Protein AF-A0A969MXQ2-F1 (afdb_monomer_lite)

Structure (mmCIF, N/CA/C/O backbone):
data_AF-A0A969MXQ2-F1
#
_entry.id   AF-A0A969MXQ2-F1
#
loop_
_atom_site.group_PDB
_atom_site.id
_atom_site.type_symbol
_atom_site.label_atom_id
_atom_site.label_alt_id
_atom_site.label_comp_id
_atom_site.label_asym_id
_atom_site.label_entity_id
_atom_site.label_seq_id
_atom_site.pdbx_PDB_ins_code
_atom_site.Cartn_x
_atom_site.Cartn_y
_atom_site.Cartn_z
_atom_site.occupancy
_atom_site.B_iso_or_equiv
_atom_site.auth_seq_id
_atom_site.auth_comp_id
_atom_site.auth_asym_id
_atom_site.auth_atom_id
_atom_site.pdbx_PDB_model_num
ATOM 1 N N . MET A 1 1 ? 7.404 -25.102 -15.238 1.00 34.00 1 MET A N 1
ATOM 2 C CA . MET A 1 1 ? 7.488 -23.907 -16.103 1.00 34.00 1 MET A CA 1
ATOM 3 C C . MET A 1 1 ? 8.087 -22.786 -15.273 1.00 34.00 1 MET A C 1
ATOM 5 O O . MET A 1 1 ? 7.446 -22.362 -14.325 1.00 34.00 1 MET A O 1
ATOM 9 N N . LEU A 1 2 ? 9.342 -22.403 -15.536 1.00 39.50 2 LEU A N 1
ATOM 10 C CA . LEU A 1 2 ? 10.005 -21.314 -14.815 1.00 39.50 2 LEU A CA 1
ATOM 11 C C . LEU A 1 2 ? 9.360 -19.987 -15.226 1.00 39.50 2 LEU A C 1
ATOM 13 O O . LEU A 1 2 ? 9.472 -19.580 -16.383 1.00 39.50 2 LEU A O 1
ATOM 17 N N . THR A 1 3 ? 8.680 -19.322 -14.297 1.00 46.22 3 THR A N 1
ATOM 18 C CA . THR A 1 3 ? 8.230 -17.943 -14.477 1.00 46.22 3 THR A CA 1
ATOM 19 C C . THR A 1 3 ? 9.468 -17.057 -14.570 1.00 46.22 3 THR A C 1
ATOM 21 O O . THR A 1 3 ? 10.109 -16.738 -13.572 1.00 46.22 3 THR A O 1
ATOM 24 N N . LYS A 1 4 ? 9.850 -16.694 -15.798 1.00 45.25 4 LYS A N 1
ATOM 25 C CA . LYS A 1 4 ? 10.798 -15.608 -16.052 1.00 45.25 4 LYS A CA 1
ATOM 26 C C . LYS A 1 4 ? 10.173 -14.334 -15.489 1.00 45.25 4 LYS A C 1
ATOM 28 O O . LYS A 1 4 ? 9.334 -13.730 -16.149 1.00 45.25 4 LYS A O 1
ATOM 33 N N . HIS A 1 5 ? 10.544 -13.945 -14.274 1.00 55.03 5 HIS A N 1
ATOM 34 C CA . HIS A 1 5 ? 10.285 -12.587 -13.819 1.00 55.03 5 HIS A CA 1
ATOM 35 C C . HIS A 1 5 ? 11.086 -11.665 -14.743 1.00 55.03 5 HIS A C 1
ATOM 37 O O . HIS A 1 5 ? 12.306 -11.840 -14.840 1.00 55.03 5 HIS A O 1
ATOM 43 N N . PRO A 1 6 ? 10.446 -10.757 -15.500 1.00 60.25 6 PRO A N 1
ATOM 44 C CA . PRO A 1 6 ? 11.202 -9.778 -16.259 1.00 60.25 6 PRO A CA 1
ATOM 45 C C . PRO A 1 6 ? 12.076 -9.009 -15.268 1.00 60.25 6 PRO A C 1
ATOM 47 O O . PRO A 1 6 ? 11.621 -8.651 -14.182 1.00 60.25 6 PRO A O 1
ATOM 50 N N . ALA A 1 7 ? 13.347 -8.803 -15.614 1.00 65.94 7 ALA A N 1
ATOM 51 C CA . ALA A 1 7 ? 14.198 -7.908 -14.850 1.00 65.94 7 ALA A CA 1
ATOM 52 C C . ALA A 1 7 ? 13.504 -6.541 -14.827 1.00 65.94 7 ALA A C 1
ATOM 54 O O . ALA A 1 7 ? 13.352 -5.918 -15.880 1.00 65.94 7 ALA A O 1
ATOM 55 N N . TYR A 1 8 ? 13.022 -6.128 -13.653 1.00 65.81 8 TYR A N 1
ATOM 56 C CA . TYR A 1 8 ? 12.357 -4.843 -13.494 1.00 65.81 8 TYR A CA 1
ATOM 57 C C . TYR A 1 8 ? 13.290 -3.743 -13.985 1.00 65.81 8 TYR A C 1
ATOM 59 O O . TYR A 1 8 ? 14.465 -3.681 -13.608 1.00 65.81 8 TYR A O 1
ATOM 67 N N . LYS A 1 9 ? 12.768 -2.862 -14.835 1.00 82.12 9 LYS A N 1
ATOM 68 C CA . LYS A 1 9 ? 13.515 -1.681 -15.251 1.00 82.12 9 LYS A CA 1
ATOM 69 C C . LYS A 1 9 ? 13.737 -0.801 -14.019 1.00 82.12 9 LYS A C 1
ATOM 71 O O . LYS A 1 9 ? 12.845 -0.712 -13.174 1.00 82.12 9 LYS A O 1
ATOM 76 N N . PRO A 1 10 ? 14.859 -0.068 -13.930 1.00 83.81 10 PRO A N 1
ATOM 77 C CA . PRO A 1 10 ? 15.109 0.840 -12.809 1.00 83.81 10 PRO A CA 1
ATOM 78 C C . PRO A 1 10 ? 13.946 1.806 -12.530 1.00 83.81 10 PRO A C 1
ATOM 80 O O . PRO A 1 10 ? 13.630 2.077 -11.377 1.00 83.81 10 PRO A O 1
ATOM 83 N N . ALA A 1 11 ? 13.256 2.264 -13.580 1.00 83.88 11 ALA A N 1
ATOM 84 C CA . ALA A 1 11 ? 12.076 3.118 -13.464 1.00 83.88 11 ALA A CA 1
ATOM 85 C C . ALA A 1 11 ? 10.882 2.432 -12.770 1.00 83.88 11 ALA A C 1
ATOM 87 O O . ALA A 1 11 ? 10.165 3.077 -12.013 1.00 83.88 11 ALA A O 1
ATOM 88 N N . GLU A 1 12 ? 10.676 1.135 -12.999 1.00 83.50 12 GLU A N 1
ATOM 89 C CA . GLU A 1 12 ? 9.586 0.368 -12.384 1.00 83.50 12 GLU A CA 1
ATOM 90 C C . GLU A 1 12 ? 9.884 0.083 -10.908 1.00 83.50 12 GLU A C 1
ATOM 92 O O . GLU A 1 12 ? 8.995 0.200 -10.068 1.00 83.50 12 GLU A O 1
ATOM 97 N N . ILE A 1 13 ? 11.149 -0.206 -10.577 1.00 86.25 13 ILE A N 1
ATOM 98 C CA . ILE A 1 13 ? 11.603 -0.333 -9.182 1.00 86.25 13 ILE A CA 1
ATOM 99 C C . ILE A 1 13 ? 11.400 0.994 -8.454 1.00 86.25 13 ILE A C 1
ATOM 101 O O . ILE A 1 13 ? 10.854 1.021 -7.355 1.00 86.25 13 ILE A O 1
ATOM 105 N N . GLN A 1 14 ? 11.797 2.103 -9.080 1.00 88.12 14 GLN A N 1
ATOM 106 C CA . GLN A 1 14 ? 11.620 3.430 -8.506 1.00 88.12 14 GLN A CA 1
ATOM 107 C C . GLN A 1 14 ? 10.137 3.747 -8.272 1.00 88.12 14 GLN A C 1
ATOM 109 O O . GLN A 1 14 ? 9.780 4.194 -7.184 1.00 88.12 14 GLN A O 1
ATOM 114 N N . ALA A 1 15 ? 9.264 3.460 -9.242 1.00 87.56 15 ALA A N 1
ATOM 115 C CA . ALA A 1 15 ? 7.821 3.647 -9.094 1.00 87.56 15 ALA A CA 1
ATOM 116 C C . ALA A 1 15 ? 7.238 2.792 -7.952 1.00 87.56 15 ALA A C 1
ATOM 118 O O . ALA A 1 15 ? 6.446 3.288 -7.149 1.00 87.56 15 ALA A O 1
ATOM 119 N N . ALA A 1 16 ? 7.677 1.536 -7.822 1.00 89.44 16 ALA A N 1
ATOM 120 C CA . ALA A 1 16 ? 7.277 0.656 -6.727 1.00 89.44 16 ALA A CA 1
ATOM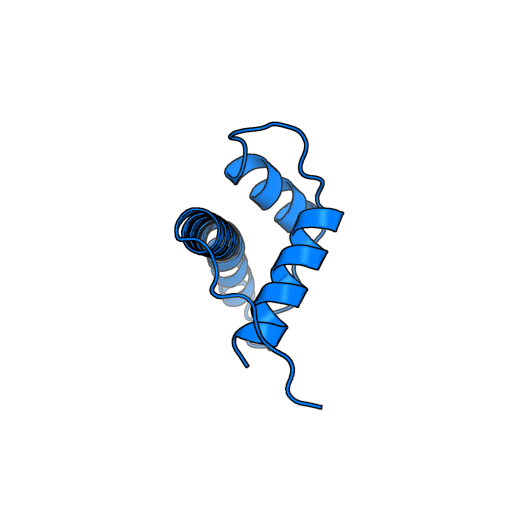 121 C C . ALA A 1 16 ? 7.747 1.179 -5.357 1.00 89.44 16 ALA A C 1
ATOM 123 O O . ALA A 1 16 ? 6.970 1.208 -4.402 1.00 89.44 16 ALA A O 1
ATOM 124 N N . CYS A 1 17 ? 8.993 1.651 -5.258 1.00 90.81 17 CYS A N 1
ATOM 125 C CA . CYS A 1 17 ? 9.527 2.273 -4.046 1.00 90.81 17 CYS A CA 1
ATOM 126 C C . CYS A 1 17 ? 8.749 3.541 -3.661 1.00 90.81 17 CYS A C 1
ATOM 128 O O . CYS A 1 17 ? 8.450 3.750 -2.481 1.00 90.81 17 CYS A O 1
ATOM 130 N N . GLU A 1 18 ? 8.393 4.376 -4.641 1.00 91.44 18 GLU A N 1
ATOM 131 C CA . GLU A 1 18 ? 7.565 5.571 -4.440 1.00 91.44 18 GLU A CA 1
ATOM 132 C C . GLU A 1 18 ? 6.167 5.193 -3.923 1.00 91.44 18 GLU A C 1
ATOM 134 O O . GLU A 1 18 ? 5.682 5.799 -2.964 1.00 91.44 18 GLU A O 1
ATOM 139 N N . LEU A 1 19 ? 5.546 4.149 -4.485 1.00 91.75 19 LEU A N 1
ATOM 140 C CA . LEU A 1 19 ? 4.243 3.640 -4.041 1.00 91.75 19 LEU A CA 1
ATOM 141 C C . LEU A 1 19 ? 4.274 3.126 -2.600 1.00 91.75 19 LEU A C 1
ATOM 143 O O . LEU A 1 19 ? 3.439 3.516 -1.781 1.00 91.75 19 LEU A O 1
ATOM 147 N N . ILE A 1 20 ? 5.257 2.288 -2.269 1.00 92.38 20 ILE A N 1
ATOM 148 C CA . ILE A 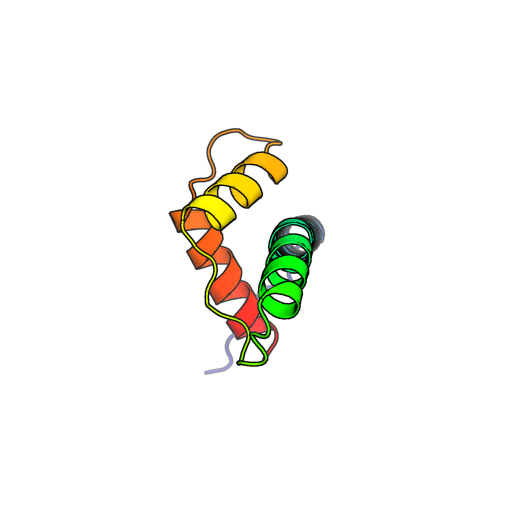1 20 ? 5.424 1.736 -0.920 1.00 92.38 20 ILE A CA 1
ATOM 149 C C . ILE A 1 20 ? 5.679 2.860 0.094 1.00 92.38 20 ILE A C 1
ATOM 151 O O . ILE A 1 20 ? 5.102 2.864 1.185 1.00 92.38 20 ILE A O 1
ATOM 155 N N . SER A 1 21 ? 6.489 3.856 -0.271 1.00 92.38 21 SER A N 1
ATOM 156 C CA . SER A 1 21 ? 6.760 5.016 0.583 1.00 92.38 21 SER A CA 1
ATOM 157 C C . SER A 1 21 ? 5.492 5.830 0.860 1.00 92.38 21 SER A C 1
ATOM 159 O O . SER A 1 21 ? 5.207 6.143 2.019 1.00 92.38 21 SER A O 1
ATOM 161 N N . ALA A 1 22 ? 4.690 6.113 -0.173 1.00 91.62 22 ALA A N 1
ATOM 162 C CA . ALA A 1 22 ? 3.414 6.815 -0.030 1.00 91.62 22 ALA A CA 1
ATOM 163 C C . ALA A 1 22 ? 2.420 6.025 0.839 1.00 91.62 22 ALA A C 1
ATOM 165 O O . ALA A 1 22 ? 1.779 6.593 1.729 1.00 91.62 22 ALA A O 1
ATOM 166 N N . TYR A 1 23 ? 2.342 4.703 0.647 1.00 93.25 23 TYR A N 1
ATOM 167 C CA . TYR A 1 23 ? 1.555 3.815 1.501 1.00 93.25 23 TYR A CA 1
ATOM 168 C C . TYR A 1 23 ? 1.970 3.935 2.971 1.00 93.25 23 TYR A C 1
ATOM 170 O O . TYR A 1 23 ? 1.127 4.211 3.828 1.00 93.25 23 TYR A O 1
ATOM 178 N N . HIS A 1 24 ? 3.263 3.809 3.283 1.00 91.56 24 HIS A N 1
ATOM 179 C CA . HIS A 1 24 ? 3.743 3.911 4.662 1.00 91.56 24 HIS A CA 1
ATOM 180 C C . HIS A 1 24 ? 3.511 5.290 5.278 1.00 91.56 24 HIS A C 1
ATOM 182 O O . HIS A 1 24 ? 3.206 5.371 6.469 1.00 91.56 24 HIS A O 1
ATOM 188 N N . GLN A 1 25 ? 3.617 6.366 4.499 1.00 91.00 25 GLN A N 1
ATOM 189 C CA . GLN A 1 25 ? 3.356 7.721 4.977 1.00 91.00 25 GLN A CA 1
ATOM 190 C C . GLN A 1 25 ? 1.908 7.884 5.461 1.00 91.00 25 GLN A C 1
ATOM 192 O O . GLN A 1 25 ? 1.678 8.400 6.558 1.00 91.00 25 GLN A O 1
ATOM 197 N N . VAL A 1 26 ? 0.937 7.410 4.675 1.00 90.62 26 VAL A N 1
ATOM 198 C CA . VAL A 1 26 ? -0.487 7.465 5.042 1.00 90.62 26 VAL A CA 1
ATOM 199 C C . VAL A 1 26 ? -0.779 6.507 6.197 1.00 90.62 26 VAL A C 1
ATOM 201 O O . VAL A 1 26 ? -1.384 6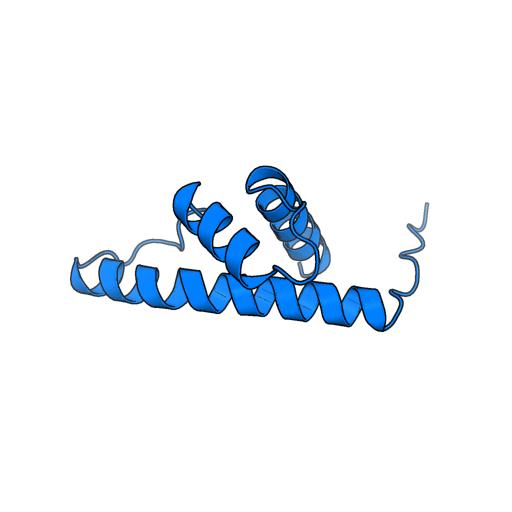.889 7.199 1.00 90.62 26 VAL A O 1
ATOM 204 N N . TYR A 1 27 ? -0.293 5.274 6.094 1.00 89.50 27 TYR A N 1
ATOM 205 C CA . TYR A 1 27 ? -0.638 4.203 7.018 1.00 89.50 27 TYR A CA 1
ATOM 206 C C . TYR A 1 27 ? -0.019 4.382 8.411 1.00 89.50 27 TYR A C 1
ATOM 208 O O . TYR A 1 27 ? -0.669 4.125 9.425 1.00 89.50 27 TYR A O 1
ATOM 216 N N . ARG A 1 28 ? 1.224 4.878 8.500 1.00 87.19 28 ARG A N 1
ATOM 217 C CA . ARG A 1 28 ? 1.912 5.096 9.783 1.00 87.19 28 ARG A CA 1
ATOM 218 C C . ARG A 1 28 ? 1.179 6.109 10.654 1.00 87.19 28 ARG A C 1
ATOM 220 O O . ARG A 1 28 ? 1.057 5.892 11.859 1.00 87.19 28 ARG A O 1
ATOM 227 N N . ARG A 1 29 ? 0.684 7.197 10.058 1.00 84.31 29 ARG A N 1
ATOM 228 C CA . ARG A 1 29 ? -0.088 8.218 10.775 1.00 84.31 29 ARG A CA 1
ATOM 229 C C . ARG A 1 29 ? -1.351 7.616 11.387 1.00 84.31 29 ARG A C 1
ATOM 231 O O . ARG A 1 29 ? -1.637 7.838 12.560 1.00 84.31 29 ARG A O 1
ATOM 238 N N . ASP A 1 30 ? -2.071 6.826 10.605 1.00 83.69 30 ASP A N 1
ATOM 239 C CA . ASP A 1 30 ? -3.361 6.283 11.016 1.00 83.69 30 ASP A CA 1
ATOM 240 C C . ASP A 1 30 ? -3.182 5.136 12.039 1.00 83.69 30 ASP A C 1
ATOM 242 O O . ASP A 1 30 ? -3.938 5.042 13.007 1.00 83.69 30 ASP A O 1
ATOM 246 N N . LEU A 1 31 ? -2.110 4.337 11.935 1.00 86.38 31 LEU A N 1
ATOM 247 C CA . LEU A 1 31 ? -1.734 3.358 12.967 1.00 86.38 31 LEU A CA 1
ATOM 248 C C . LEU A 1 31 ? -1.435 4.001 14.324 1.00 86.38 31 LEU A C 1
ATOM 250 O O . LEU A 1 31 ? -1.801 3.438 15.357 1.00 86.38 31 LEU A O 1
ATOM 254 N N . ILE A 1 32 ? -0.766 5.158 14.350 1.00 87.19 32 ILE A N 1
ATOM 255 C CA . ILE A 1 32 ? -0.516 5.883 15.604 1.00 87.19 32 ILE A CA 1
ATOM 256 C C . ILE A 1 32 ? -1.854 6.254 16.253 1.00 87.19 32 ILE A C 1
ATOM 258 O O . ILE A 1 32 ? -2.046 6.001 17.441 1.00 87.19 32 ILE A O 1
ATOM 262 N N . GLN A 1 33 ? -2.812 6.758 15.468 1.00 86.69 33 GLN A N 1
ATOM 263 C CA . GLN A 1 33 ? -4.150 7.092 15.965 1.00 86.69 33 GLN A CA 1
ATOM 264 C C . GLN A 1 33 ? -4.900 5.862 16.501 1.00 86.69 33 GLN A C 1
ATOM 266 O O . GLN A 1 33 ? -5.525 5.940 17.560 1.00 86.69 33 GLN A O 1
ATOM 271 N N . LEU A 1 34 ? -4.809 4.716 15.819 1.00 86.75 34 LEU A N 1
ATOM 272 C CA . LEU A 1 34 ? -5.401 3.456 16.281 1.00 86.75 34 LEU A CA 1
ATOM 273 C C . LEU A 1 34 ? -4.789 2.986 17.609 1.00 86.75 34 LEU A C 1
ATOM 275 O O . LEU A 1 34 ? -5.520 2.614 18.528 1.00 86.75 34 LEU A O 1
ATOM 279 N N . ARG A 1 35 ? -3.463 3.076 17.757 1.00 88.56 35 ARG A N 1
ATOM 280 C CA . ARG A 1 35 ? -2.771 2.721 19.007 1.00 88.56 35 ARG A CA 1
ATOM 281 C C . ARG A 1 35 ? -3.150 3.644 20.162 1.00 88.56 35 ARG A C 1
ATOM 283 O O . ARG A 1 35 ? -3.364 3.161 21.270 1.00 88.56 35 ARG A O 1
ATOM 290 N N . CYS A 1 36 ? -3.321 4.945 19.911 1.00 89.44 36 CYS A N 1
ATOM 291 C CA . CYS A 1 36 ? -3.855 5.878 20.911 1.00 89.44 36 CYS A CA 1
ATOM 292 C C . CYS A 1 36 ? -5.265 5.480 21.379 1.00 89.44 36 CYS A C 1
ATOM 294 O O . CYS A 1 36 ? -5.613 5.689 22.538 1.00 89.44 36 CYS A O 1
ATOM 296 N N . ARG A 1 37 ? -6.058 4.846 20.507 1.00 88.31 37 ARG A N 1
ATOM 297 C CA . ARG A 1 37 ? -7.378 4.276 20.828 1.00 88.31 37 ARG A CA 1
ATOM 298 C C . ARG A 1 37 ? -7.310 2.858 21.414 1.00 88.31 37 ARG A C 1
ATOM 300 O O . ARG A 1 37 ? -8.334 2.188 21.490 1.00 88.31 37 ARG A O 1
ATOM 307 N N . LYS A 1 38 ? -6.126 2.404 21.846 1.00 89.38 38 LYS A N 1
ATOM 308 C CA . LYS A 1 38 ? -5.855 1.068 22.410 1.00 89.38 38 LYS A CA 1
ATOM 309 C C . LYS A 1 38 ? -6.107 -0.101 21.446 1.00 89.38 38 LYS A C 1
ATOM 311 O O . LYS A 1 38 ? -6.315 -1.228 21.889 1.00 89.38 38 LYS A O 1
ATOM 316 N N . TYR A 1 39 ? -6.061 0.132 20.134 1.00 86.38 39 TYR A N 1
ATOM 317 C CA . TYR A 1 39 ? -6.058 -0.954 19.158 1.00 86.38 39 TYR A CA 1
ATOM 318 C C . TYR A 1 39 ? -4.641 -1.525 19.003 1.00 86.38 39 TYR A C 1
ATOM 320 O O . TYR A 1 39 ? -3.726 -0.827 18.562 1.00 86.38 39 TYR A O 1
ATOM 328 N N . PHE A 1 40 ? -4.479 -2.806 19.339 1.00 83.75 40 PHE A N 1
ATOM 329 C CA . PHE A 1 40 ? -3.221 -3.562 19.219 1.00 83.75 40 PHE A CA 1
ATOM 330 C C . PHE A 1 40 ? -3.357 -4.785 18.297 1.00 83.75 40 PHE A C 1
ATOM 332 O O . PHE A 1 40 ? -2.561 -5.718 18.374 1.00 83.75 40 PHE A O 1
ATOM 339 N N . GLY A 1 41 ? -4.390 -4.801 17.451 1.00 83.62 41 GLY A N 1
ATOM 340 C CA . GLY A 1 41 ? -4.602 -5.864 16.475 1.00 83.62 41 GLY A CA 1
ATOM 341 C C . GLY A 1 41 ? -3.605 -5.821 15.316 1.00 83.62 41 GLY A C 1
ATOM 342 O O . GLY A 1 41 ? -2.721 -4.964 15.244 1.00 83.62 41 GLY A O 1
ATOM 343 N N . GLN A 1 42 ? -3.772 -6.763 14.388 1.00 81.19 42 GLN A N 1
ATOM 344 C CA . GLN A 1 42 ? -3.014 -6.780 13.139 1.00 81.19 42 GLN A CA 1
ATOM 345 C C . GLN A 1 42 ? -3.294 -5.523 12.309 1.00 81.19 42 GLN A C 1
ATOM 347 O O . GLN A 1 42 ? -4.336 -4.889 12.447 1.00 81.19 42 GLN A O 1
ATOM 352 N N . CYS A 1 43 ? -2.362 -5.175 11.426 1.00 78.06 43 CYS A N 1
ATOM 353 C CA . CYS A 1 43 ? -2.527 -4.076 10.482 1.00 78.06 43 CYS A CA 1
ATOM 354 C C . CYS A 1 43 ? -3.794 -4.288 9.622 1.00 78.06 43 CYS A C 1
ATOM 356 O O . CYS A 1 43 ? -3.811 -5.228 8.824 1.00 78.06 43 CYS A O 1
ATOM 358 N N . PRO A 1 44 ? -4.849 -3.453 9.755 1.00 83.44 44 PRO A N 1
ATOM 359 C CA . PRO A 1 44 ? -6.035 -3.570 8.911 1.00 83.44 44 PRO A CA 1
ATOM 360 C C . PRO A 1 44 ? -5.718 -3.277 7.433 1.00 83.44 44 PRO A C 1
ATOM 362 O O . PRO A 1 44 ? -4.789 -2.520 7.141 1.00 83.44 44 PRO A O 1
ATOM 365 N N . PRO A 1 45 ? -6.497 -3.816 6.481 1.00 85.88 45 PRO A N 1
ATOM 366 C CA . PRO A 1 45 ? -6.360 -3.440 5.077 1.00 85.88 45 PRO A CA 1
ATOM 367 C C . PRO A 1 45 ? -6.582 -1.926 4.887 1.00 85.88 45 PRO A C 1
ATOM 369 O O . PRO A 1 45 ? -7.341 -1.322 5.653 1.00 85.88 45 PRO A O 1
ATOM 372 N N . PRO A 1 46 ? -5.940 -1.298 3.884 1.00 89.69 46 PRO A N 1
ATOM 373 C CA . PRO A 1 46 ? -6.104 0.128 3.637 1.00 89.69 46 PRO A CA 1
ATOM 374 C C . PRO A 1 46 ? -7.552 0.464 3.256 1.00 89.69 46 PRO A C 1
ATOM 376 O O . PRO A 1 46 ? -8.171 -0.222 2.442 1.00 89.69 46 PRO A O 1
ATOM 379 N N . THR A 1 47 ? -8.092 1.535 3.834 1.00 91.88 47 THR A N 1
ATOM 380 C CA . THR A 1 47 ? -9.438 2.032 3.517 1.00 91.88 47 THR A CA 1
ATOM 381 C C . THR A 1 47 ? -9.455 2.790 2.190 1.00 91.88 47 THR A C 1
ATOM 383 O O . THR A 1 47 ? -8.421 3.261 1.712 1.00 91.88 47 THR A O 1
ATOM 386 N N . PHE A 1 48 ? -10.641 2.980 1.604 1.00 91.94 48 PHE A N 1
ATOM 387 C CA . PHE A 1 48 ? -10.795 3.760 0.369 1.00 91.94 48 PHE A CA 1
ATOM 388 C C . PHE A 1 48 ? -10.214 5.180 0.486 1.00 91.94 48 PHE A C 1
ATOM 390 O O . PHE A 1 48 ? -9.497 5.627 -0.405 1.00 91.94 48 PHE A O 1
ATOM 397 N N . GLU A 1 49 ? -10.440 5.865 1.611 1.00 91.44 49 GLU A N 1
ATOM 398 C CA . GLU A 1 49 ? -9.861 7.193 1.859 1.00 91.44 49 GLU A CA 1
ATOM 399 C C . GLU A 1 49 ? -8.329 7.169 1.904 1.00 91.44 49 GLU A C 1
ATOM 401 O O . GLU A 1 49 ? -7.670 8.091 1.422 1.00 91.44 49 GLU A O 1
ATOM 406 N N . GLN A 1 50 ? -7.741 6.123 2.491 1.00 91.12 50 GLN A N 1
ATOM 407 C CA . GLN A 1 50 ? -6.289 5.963 2.525 1.00 91.12 50 GLN A CA 1
ATOM 408 C C . GLN A 1 50 ? -5.741 5.742 1.117 1.00 91.12 50 GLN A C 1
ATOM 410 O O . GLN A 1 50 ? -4.780 6.403 0.735 1.00 91.12 50 GLN A O 1
ATOM 415 N N . LEU A 1 51 ? -6.390 4.889 0.323 1.00 93.12 51 LEU A N 1
ATOM 416 C CA . LEU A 1 51 ? -6.038 4.660 -1.079 1.00 93.12 51 LEU A CA 1
ATOM 417 C C . LEU A 1 51 ? -6.147 5.946 -1.909 1.00 93.12 51 LEU A C 1
ATOM 419 O O . LEU A 1 51 ? -5.262 6.235 -2.710 1.00 93.12 51 LEU A O 1
ATOM 423 N N . GLN A 1 52 ? -7.172 6.765 -1.668 1.00 91.62 52 GLN A N 1
ATOM 424 C CA . GLN A 1 52 ? -7.327 8.066 -2.317 1.00 91.62 52 GLN A CA 1
ATOM 425 C C . GLN A 1 52 ? -6.206 9.044 -1.939 1.00 91.62 52 GLN A C 1
ATOM 427 O O . GLN A 1 52 ? -5.681 9.744 -2.804 1.00 91.62 52 GLN A O 1
ATOM 432 N N . ARG A 1 53 ? -5.787 9.077 -0.666 1.00 91.31 53 ARG A N 1
ATOM 433 C CA . ARG A 1 53 ? -4.632 9.885 -0.233 1.00 91.31 53 ARG A CA 1
ATOM 434 C C . ARG A 1 53 ? -3.332 9.397 -0.869 1.00 91.31 53 ARG A C 1
ATOM 436 O O . ARG A 1 53 ? -2.525 10.223 -1.274 1.00 91.31 53 ARG A O 1
ATOM 443 N N . ILE A 1 54 ? -3.137 8.083 -0.983 1.00 91.56 54 ILE A N 1
ATOM 444 C CA . ILE A 1 54 ? -1.960 7.503 -1.644 1.00 91.56 54 ILE A CA 1
ATOM 445 C C . ILE A 1 54 ? -1.943 7.886 -3.128 1.00 91.56 54 ILE A C 1
ATOM 447 O O . ILE A 1 54 ? -0.922 8.372 -3.606 1.00 91.56 54 ILE A O 1
ATOM 451 N N . ALA A 1 55 ? -3.075 7.762 -3.828 1.00 89.81 55 ALA A N 1
ATOM 452 C CA . ALA A 1 55 ? -3.206 8.205 -5.217 1.00 89.81 55 ALA A CA 1
ATOM 453 C C . ALA A 1 55 ? -2.844 9.692 -5.378 1.00 89.81 55 ALA A C 1
ATOM 455 O O . ALA A 1 55 ? -2.115 10.062 -6.294 1.00 89.81 55 ALA A O 1
ATOM 456 N N . HIS A 1 56 ? -3.277 10.539 -4.439 1.00 88.25 56 HIS A N 1
ATOM 457 C CA . HIS A 1 56 ? -2.927 11.958 -4.437 1.00 88.25 56 HIS A CA 1
ATOM 458 C C . HIS A 1 56 ? -1.432 12.220 -4.182 1.00 88.25 56 HIS A C 1
ATOM 460 O O . HIS A 1 56 ? -0.875 13.154 -4.744 1.00 88.25 56 HIS A O 1
ATOM 466 N N . LEU A 1 57 ? -0.756 11.408 -3.365 1.00 87.44 57 LEU A N 1
ATOM 467 C CA . LEU A 1 57 ? 0.692 11.527 -3.142 1.00 87.44 57 LEU A CA 1
ATOM 468 C C . LEU A 1 57 ? 1.518 11.042 -4.340 1.00 87.44 57 LEU A C 1
ATOM 470 O O . LEU A 1 57 ? 2.636 11.504 -4.547 1.00 87.44 57 LEU A O 1
ATOM 474 N N . GLN A 1 58 ? 0.963 10.137 -5.144 1.00 81.75 58 GLN A N 1
ATOM 475 C CA . GLN A 1 58 ? 1.593 9.624 -6.358 1.00 81.75 58 GLN A CA 1
ATOM 476 C C . GLN A 1 58 ? 1.462 10.550 -7.573 1.00 81.75 58 GLN A C 1
ATOM 478 O O . GLN A 1 58 ? 1.957 10.203 -8.646 1.00 81.75 58 GLN A O 1
ATOM 483 N N . ASN A 1 59 ? 0.812 11.713 -7.439 1.00 66.94 59 ASN A N 1
ATOM 484 C CA . ASN A 1 59 ? 0.440 12.585 -8.554 1.00 66.94 59 ASN A CA 1
ATOM 485 C C . ASN A 1 59 ? 1.622 13.251 -9.276 1.00 66.94 59 ASN A C 1
ATOM 487 O O . ASN A 1 59 ? 1.839 14.458 -9.209 1.00 66.94 59 ASN A O 1
ATOM 491 N N . LYS A 1 60 ? 2.338 12.454 -10.068 1.00 59.03 60 LYS A N 1
ATOM 492 C CA . LYS A 1 60 ? 3.077 12.927 -11.235 1.00 59.03 60 LYS A CA 1
ATOM 493 C C . LYS A 1 60 ? 2.198 12.920 -12.498 1.00 59.03 60 LYS A C 1
ATOM 495 O O . LYS A 1 60 ? 2.520 13.668 -13.405 1.00 59.03 60 LYS A O 1
ATOM 500 N N . ASN A 1 61 ? 1.086 12.157 -12.553 1.00 58.56 61 ASN A N 1
ATOM 501 C CA . ASN A 1 61 ? 0.299 11.942 -13.789 1.00 58.56 61 ASN A CA 1
ATOM 502 C C . ASN A 1 61 ? -1.249 11.798 -13.644 1.00 58.56 61 ASN A C 1
ATOM 504 O O . ASN A 1 61 ? -1.858 11.194 -14.519 1.00 58.56 61 ASN A O 1
ATOM 508 N N . ASN A 1 62 ? -1.909 12.315 -12.592 1.00 61.16 62 ASN A N 1
ATOM 509 C CA . ASN A 1 62 ? -3.377 12.546 -12.456 1.00 61.16 62 ASN A CA 1
ATOM 510 C C . ASN A 1 62 ? -4.399 11.427 -12.784 1.00 61.16 62 ASN A C 1
ATOM 512 O O . ASN A 1 62 ? -5.593 11.654 -12.601 1.00 61.16 62 ASN A O 1
ATOM 516 N N . ASN A 1 63 ? -3.986 10.222 -13.180 1.00 72.75 63 ASN A N 1
ATOM 517 C CA . ASN A 1 63 ? -4.895 9.182 -13.678 1.00 72.75 63 ASN A CA 1
ATOM 518 C C . ASN A 1 63 ? -4.975 7.929 -12.795 1.00 72.75 63 ASN A C 1
ATOM 520 O O . ASN A 1 63 ? -5.702 6.998 -13.139 1.00 72.75 63 ASN A O 1
ATOM 524 N N . THR A 1 64 ? -4.255 7.874 -11.673 1.00 83.38 64 THR A N 1
ATOM 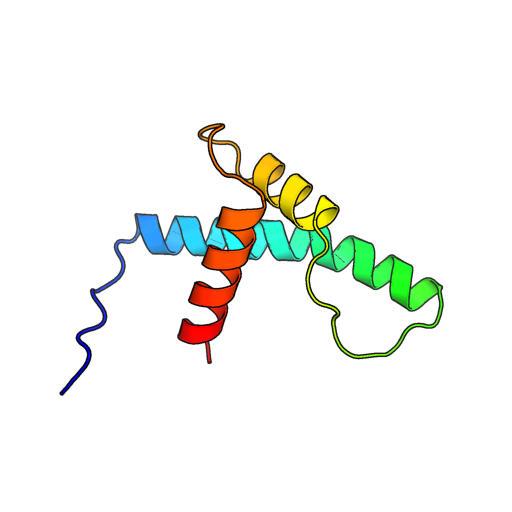525 C CA . THR A 1 64 ? -4.266 6.685 -10.812 1.00 83.38 64 THR A CA 1
ATOM 526 C C . THR A 1 64 ? -5.465 6.707 -9.869 1.00 83.38 64 THR A C 1
ATOM 528 O O . THR A 1 64 ? -5.613 7.594 -9.029 1.00 83.38 64 THR A O 1
ATOM 531 N N . THR A 1 65 ? -6.333 5.709 -9.997 1.00 89.00 65 THR A N 1
ATOM 532 C CA . THR A 1 65 ? -7.517 5.527 -9.148 1.00 89.00 65 THR A CA 1
ATOM 533 C C . THR A 1 65 ? -7.175 4.782 -7.850 1.00 89.00 65 THR A C 1
ATOM 535 O O . THR A 1 65 ? -6.235 3.982 -7.824 1.00 89.00 65 THR A O 1
ATOM 538 N N . PRO A 1 66 ? -7.954 4.959 -6.765 1.00 90.25 66 PRO A N 1
ATOM 539 C CA . PRO A 1 66 ? -7.767 4.211 -5.515 1.00 90.25 66 PRO A CA 1
ATOM 540 C C . PRO A 1 66 ? -7.757 2.685 -5.704 1.00 90.25 66 PRO A C 1
ATOM 542 O O . PRO A 1 66 ? -7.018 1.970 -5.030 1.00 90.25 66 PRO A O 1
ATOM 545 N N . GLN A 1 67 ? -8.563 2.180 -6.640 1.00 91.31 67 GLN A N 1
ATOM 546 C CA . GLN A 1 67 ? -8.636 0.763 -6.981 1.00 91.31 67 GLN A CA 1
ATOM 547 C C . GLN A 1 67 ? -7.337 0.274 -7.629 1.00 91.31 67 GLN A C 1
ATOM 549 O O . GLN A 1 67 ? -6.850 -0.796 -7.273 1.00 91.31 67 GLN A O 1
ATOM 554 N N . GLN A 1 68 ? -6.748 1.064 -8.532 1.00 90.31 68 GLN A N 1
ATOM 555 C CA . GLN A 1 68 ? -5.452 0.741 -9.135 1.00 90.31 68 GLN A CA 1
ATOM 556 C C . GLN A 1 68 ? -4.341 0.702 -8.082 1.00 90.31 68 GLN A C 1
ATOM 558 O O . GLN A 1 68 ? -3.580 -0.260 -8.059 1.00 90.31 68 GLN A O 1
ATOM 563 N N . ILE A 1 69 ? -4.320 1.658 -7.144 1.00 91.62 69 ILE A N 1
ATOM 564 C CA . ILE A 1 69 ? -3.379 1.649 -6.010 1.00 91.62 69 ILE A CA 1
ATOM 565 C C . ILE A 1 69 ? -3.491 0.353 -5.202 1.00 91.62 69 ILE A C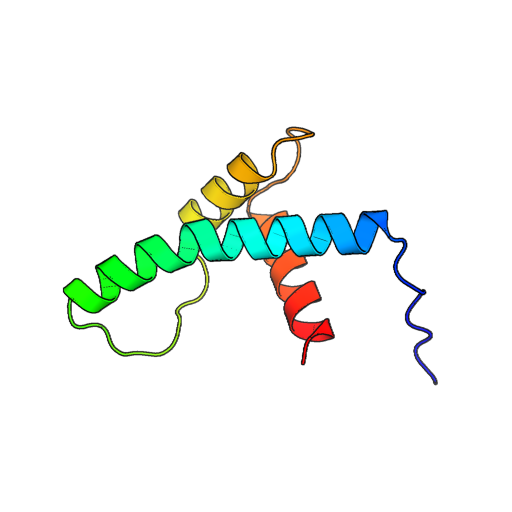 1
ATOM 567 O O . ILE A 1 69 ? -2.480 -0.255 -4.858 1.00 91.62 69 ILE A O 1
ATOM 571 N N . LEU A 1 70 ? -4.714 -0.089 -4.892 1.00 93.00 70 LEU A N 1
ATOM 572 C CA . LEU A 1 70 ? -4.920 -1.319 -4.128 1.00 93.00 70 LEU A CA 1
ATOM 573 C C . LEU A 1 70 ? -4.376 -2.545 -4.871 1.00 93.00 70 LEU A C 1
ATOM 575 O O . LEU A 1 70 ? -3.695 -3.369 -4.263 1.00 93.00 70 LEU A O 1
ATOM 579 N N . VAL A 1 71 ? -4.670 -2.654 -6.169 1.00 92.50 71 VAL A N 1
ATOM 580 C CA . VAL A 1 71 ? -4.192 -3.754 -7.019 1.00 92.50 71 VAL A CA 1
ATOM 581 C C . VAL A 1 71 ? -2.665 -3.756 -7.088 1.00 92.50 71 VAL A C 1
ATOM 583 O O . VAL A 1 71 ? -2.044 -4.798 -6.888 1.00 92.50 71 VAL A O 1
ATOM 586 N N . GLU A 1 72 ? -2.041 -2.600 -7.306 1.00 90.94 72 GLU A N 1
ATOM 587 C CA . GLU A 1 72 ? -0.582 -2.483 -7.358 1.00 90.94 72 GLU A CA 1
ATOM 588 C C . GLU A 1 72 ? 0.075 -2.845 -6.022 1.00 90.94 72 GLU A C 1
ATOM 590 O O . GLU A 1 72 ? 1.034 -3.615 -6.004 1.00 90.94 72 GLU A O 1
ATOM 595 N N . LEU A 1 73 ? -0.470 -2.380 -4.893 1.00 91.50 73 LEU A N 1
ATOM 596 C CA . LEU A 1 73 ? 0.022 -2.751 -3.563 1.00 91.50 73 LEU A CA 1
ATOM 597 C C . LEU A 1 73 ? -0.088 -4.259 -3.304 1.00 91.50 73 LEU A C 1
ATOM 599 O O . LEU A 1 73 ? 0.833 -4.850 -2.742 1.00 91.50 73 LEU A O 1
ATOM 603 N N . GLN A 1 74 ? -1.188 -4.894 -3.720 1.00 91.50 74 GLN A N 1
ATOM 604 C CA . GLN A 1 74 ? -1.355 -6.345 -3.598 1.00 91.50 74 GLN A CA 1
ATOM 605 C C . GLN A 1 74 ? -0.346 -7.105 -4.462 1.00 91.50 74 GLN A C 1
ATOM 607 O O . GLN A 1 74 ? 0.273 -8.050 -3.973 1.00 91.50 74 GLN A O 1
ATOM 612 N N . ASN A 1 75 ? -0.134 -6.667 -5.704 1.00 90.19 75 ASN A N 1
ATOM 613 C CA . ASN A 1 75 ? 0.855 -7.262 -6.601 1.00 90.19 75 ASN A CA 1
ATOM 614 C C . ASN A 1 75 ? 2.272 -7.142 -6.023 1.00 90.19 75 ASN A C 1
ATOM 616 O O . ASN A 1 75 ? 3.002 -8.129 -5.975 1.00 90.19 75 ASN A O 1
ATOM 620 N N . LEU A 1 76 ? 2.651 -5.965 -5.514 1.00 89.81 76 LEU A N 1
ATOM 621 C CA . LEU A 1 76 ? 3.947 -5.769 -4.855 1.00 89.81 76 LEU A CA 1
ATOM 622 C C . LEU A 1 76 ? 4.094 -6.655 -3.614 1.00 89.81 76 LEU A C 1
ATOM 624 O O . LEU A 1 76 ? 5.135 -7.276 -3.422 1.00 89.81 76 LEU A O 1
ATOM 628 N N . ALA A 1 77 ? 3.047 -6.776 -2.796 1.00 88.94 77 ALA A N 1
ATOM 629 C CA . ALA A 1 77 ? 3.0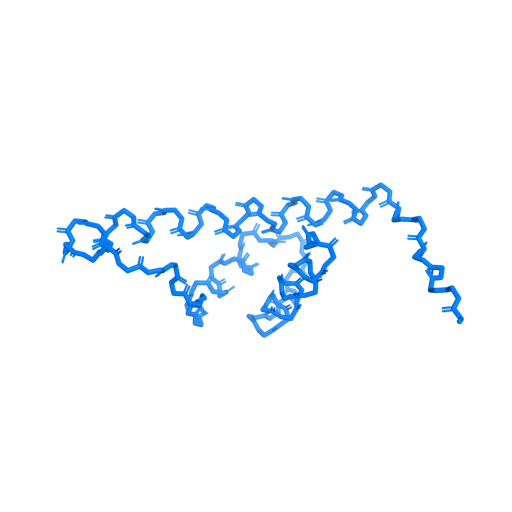69 -7.644 -1.623 1.00 88.94 77 ALA A CA 1
ATOM 630 C C . ALA A 1 77 ? 3.227 -9.134 -1.978 1.00 88.94 77 ALA A C 1
ATOM 632 O O . ALA A 1 77 ? 3.831 -9.878 -1.208 1.00 88.94 77 ALA A O 1
ATOM 633 N N . GLN A 1 78 ? 2.702 -9.580 -3.123 1.00 88.19 78 GLN A N 1
ATOM 634 C CA . GLN A 1 78 ? 2.896 -10.950 -3.611 1.00 88.19 78 GLN A CA 1
ATOM 635 C C . GLN A 1 78 ? 4.333 -11.214 -4.076 1.00 88.19 78 GLN A C 1
ATOM 637 O O . GLN A 1 78 ? 4.803 -12.337 -3.943 1.00 88.19 78 GLN A O 1
ATOM 642 N N . LEU A 1 79 ? 5.023 -10.198 -4.600 1.00 83.81 79 LEU A N 1
ATOM 643 C CA . LEU A 1 79 ? 6.403 -10.307 -5.087 1.00 83.81 79 LEU A CA 1
ATOM 644 C C . LEU A 1 79 ? 7.455 -10.232 -3.974 1.00 83.81 79 LEU A C 1
ATOM 646 O O . LEU A 1 79 ? 8.576 -10.691 -4.162 1.00 83.81 79 LEU A O 1
ATOM 650 N N . LEU A 1 80 ? 7.109 -9.613 -2.844 1.00 79.94 80 LEU A N 1
ATOM 651 C CA . LEU A 1 80 ? 7.996 -9.406 -1.693 1.00 79.94 80 LEU A CA 1
ATOM 652 C C . LEU A 1 80 ? 7.862 -10.492 -0.610 1.00 79.94 80 LEU A C 1
ATOM 654 O O . LEU A 1 80 ? 8.514 -10.391 0.430 1.00 79.94 80 LEU A O 1
ATOM 658 N N . ARG A 1 81 ? 6.987 -11.478 -0.823 1.00 60.16 81 ARG A N 1
ATOM 659 C CA . ARG A 1 81 ? 6.815 -12.650 0.046 1.00 60.16 81 ARG A CA 1
ATOM 660 C C . ARG A 1 81 ? 7.773 -13.766 -0.331 1.00 60.16 81 ARG A C 1
ATOM 662 O O . ARG A 1 81 ? 8.172 -14.481 0.611 1.00 60.16 81 ARG A O 1
#

Radius of gyration: 14.61 Å; chains: 1; bounding box: 26×37×39 Å

pLDDT: mean 82.83, std 13.27, range [34.0, 93.25]

Secondary structure (DSSP, 8-state):
---------HHHHHHHHHHHHHHHHHHHHHHHHHHHTT--S--PPPPHHHHHHHHHHT-SSS---HHHHHHHHHHHHHH--

Foldseek 3Di:
DDPPPDPDDPVRVVLLVQLVVLLCVLQVVVVVVCVVVVDPDDRDDDDLVSLVSSVVSSPPPPPDHSVNSSVSVVVVVVVVD

Sequence (81 aa):
MLTKHPAYKPAEIQAACELISAYHQVYRRDLIQLRCRKYFGQCPPPTFEQLQRIAHLQNKNNNTTPQQILVELQNLAQLLR